Protein AF-A0A1D7W9D7-F1 (afdb_monomer)

pLDDT: mean 89.93, std 9.32, range [58.28, 98.25]

Solvent-accessible surface area (backbone atoms only — not comparable to full-atom values): 7073 Å² total; per-residue (Å²): 85,34,43,33,28,42,28,47,66,55,78,94,36,67,90,38,68,66,18,44,10,42,55,50,49,54,54,50,48,54,52,42,69,76,73,39,48,80,74,49,76,48,83,53,95,58,32,38,38,39,35,31,39,56,91,98,43,61,49,31,44,39,45,70,54,51,49,31,69,43,42,36,56,52,48,62,77,41,24,79,82,72,69,59,87,48,75,88,79,34,55,47,80,35,65,67,58,91,89,50,60,93,94,61,83,84,88,77,80,90,68,79,48,86,86,40,51,46,69,68,63

Foldseek 3Di:
DEQEFQAAPDPVGCPPQQRVSVVVLVVVVVVCVVPWAWDDWDDDPFWIWTWTDDPPDIYIYIYGYHHLLCQVVSCVVCCVVVVPDDPQPPYDYDGHDPVDDPPDDDDDRPDDCNPRSNVVD

Mean predicted aligned error: 4.4 Å

Radius of gyration: 14.04 Å; Cα contacts (8 Å, |Δi|>4): 194; chains: 1; bounding box: 33×29×35 Å

Secondary structure (DSSP, 8-state):
-EEEE----SGGGTTSGGGHHHHHHHHHHHHHHHHSEEEEEEE-SSEEEEEEEETTEEEEEEEE-S-GGGHHHHHHHHHHHHT---HHHHEEEE---TTSPTT-----SS---TT-HHHH-

Structure (mmCIF, N/CA/C/O backbone):
data_AF-A0A1D7W9D7-F1
#
_entry.id   AF-A0A1D7W9D7-F1
#
loop_
_atom_site.group_PDB
_atom_site.id
_atom_site.type_symbol
_atom_site.label_atom_id
_atom_site.label_alt_id
_atom_site.label_comp_id
_atom_site.label_asym_id
_atom_site.label_entity_id
_atom_site.label_seq_id
_atom_site.pdbx_PDB_ins_code
_atom_site.Cartn_x
_atom_site.Cartn_y
_atom_site.Cartn_z
_atom_site.occupancy
_atom_site.B_iso_or_equiv
_atom_site.auth_seq_id
_atom_site.auth_comp_id
_atom_site.auth_asym_id
_atom_site.auth_atom_id
_atom_site.pdbx_PDB_model_num
ATOM 1 N N . MET A 1 1 ? -6.035 -6.237 8.550 1.00 90.12 1 MET A N 1
ATOM 2 C CA . MET A 1 1 ? -5.460 -6.394 7.203 1.00 90.12 1 MET A CA 1
ATOM 3 C C . MET A 1 1 ? -5.008 -5.040 6.676 1.00 90.12 1 MET A C 1
ATOM 5 O O . MET A 1 1 ? -5.785 -4.089 6.719 1.00 90.12 1 MET A O 1
ATOM 9 N N . PHE A 1 2 ? -3.766 -4.966 6.215 1.00 95.94 2 PHE A N 1
ATOM 10 C CA . PHE A 1 2 ? -3.126 -3.840 5.553 1.00 95.94 2 PHE A CA 1
ATOM 11 C C . PHE A 1 2 ? -3.026 -4.133 4.060 1.00 95.94 2 PHE A C 1
ATOM 13 O O . PHE A 1 2 ? -2.485 -5.157 3.656 1.00 95.94 2 PHE A O 1
ATOM 20 N N . PHE A 1 3 ? -3.531 -3.218 3.247 1.00 96.69 3 PHE A N 1
ATOM 21 C CA . PHE A 1 3 ? -3.384 -3.222 1.801 1.00 96.69 3 PHE A CA 1
ATOM 22 C C . PHE A 1 3 ? -2.174 -2.354 1.466 1.00 96.69 3 PHE A C 1
ATOM 24 O O . PHE A 1 3 ? -2.176 -1.161 1.775 1.00 96.69 3 PHE A O 1
ATOM 31 N N . ILE A 1 4 ? -1.142 -2.955 0.873 1.00 95.31 4 ILE A N 1
ATOM 32 C CA . ILE A 1 4 ? 0.135 -2.296 0.580 1.00 95.31 4 ILE A CA 1
ATOM 33 C C . ILE A 1 4 ? 0.400 -2.373 -0.919 1.00 95.31 4 ILE A C 1
ATOM 35 O O . ILE A 1 4 ? 0.426 -3.455 -1.493 1.00 95.31 4 ILE A O 1
ATOM 39 N N . GLY A 1 5 ? 0.622 -1.226 -1.551 1.00 91.69 5 GLY A N 1
ATOM 40 C CA . GLY A 1 5 ? 0.970 -1.120 -2.962 1.00 91.69 5 GLY A CA 1
ATOM 41 C C . GLY A 1 5 ? 2.469 -0.919 -3.108 1.00 91.69 5 GLY A C 1
ATOM 42 O O . GLY A 1 5 ? 2.997 0.089 -2.634 1.00 91.69 5 GLY A O 1
ATOM 43 N N . LEU A 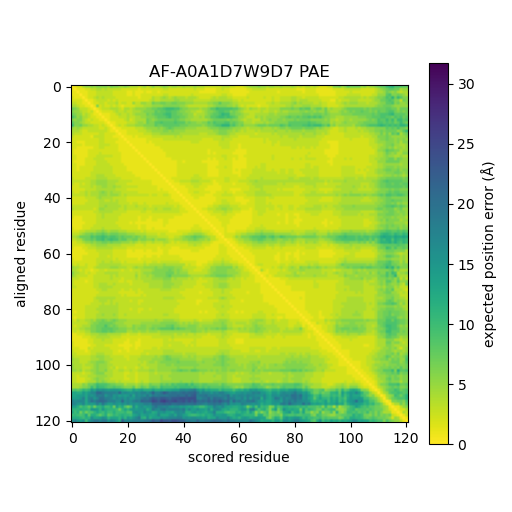1 6 ? 3.158 -1.853 -3.761 1.00 90.62 6 LEU A N 1
ATOM 44 C CA . LEU A 1 6 ? 4.570 -1.678 -4.089 1.00 90.62 6 LEU A CA 1
ATOM 45 C C . LEU A 1 6 ? 4.702 -0.618 -5.191 1.00 90.62 6 LEU A C 1
ATOM 47 O O . LEU A 1 6 ? 3.929 -0.613 -6.150 1.00 90.62 6 LEU A O 1
ATOM 51 N N . CYS A 1 7 ? 5.624 0.328 -5.005 1.00 89.94 7 CYS A N 1
ATOM 52 C CA . CYS A 1 7 ? 5.837 1.435 -5.934 1.00 89.94 7 CYS A CA 1
ATOM 53 C C . CYS A 1 7 ? 7.170 2.153 -5.687 1.00 89.94 7 CYS A C 1
ATOM 55 O O . CYS A 1 7 ? 7.832 1.950 -4.668 1.00 89.94 7 CYS A O 1
ATOM 57 N N . ASN A 1 8 ? 7.529 3.031 -6.623 1.00 91.38 8 ASN A N 1
ATOM 58 C CA . ASN A 1 8 ? 8.496 4.106 -6.429 1.00 91.38 8 ASN A CA 1
ATOM 59 C C . ASN A 1 8 ? 7.758 5.451 -6.339 1.00 91.38 8 ASN A C 1
ATOM 61 O O . ASN A 1 8 ? 6.908 5.747 -7.179 1.00 91.38 8 ASN A O 1
ATOM 65 N N . ASN A 1 9 ? 8.092 6.297 -5.363 1.00 86.31 9 ASN A N 1
ATOM 66 C CA . ASN A 1 9 ? 7.331 7.532 -5.114 1.00 86.31 9 ASN A CA 1
ATOM 67 C C . ASN A 1 9 ? 7.672 8.712 -6.033 1.00 86.31 9 ASN A C 1
ATOM 69 O O . ASN A 1 9 ? 6.924 9.688 -6.040 1.00 86.31 9 ASN A O 1
ATOM 73 N N . GLU A 1 10 ? 8.781 8.670 -6.772 1.00 85.50 10 GLU A N 1
ATOM 74 C CA . GLU A 1 10 ? 9.149 9.782 -7.653 1.00 85.50 10 GLU A CA 1
ATOM 75 C C . GLU A 1 10 ? 8.144 9.949 -8.800 1.00 85.50 10 GLU A C 1
ATOM 77 O O . GLU A 1 10 ? 7.760 8.973 -9.443 1.00 85.50 10 GLU A O 1
ATOM 82 N N . ALA A 1 11 ? 7.815 11.202 -9.130 1.00 85.12 11 ALA A N 1
ATOM 83 C CA . ALA A 1 11 ? 6.837 11.544 -10.169 1.00 85.12 11 ALA A CA 1
ATOM 84 C C . ALA A 1 11 ? 7.140 10.907 -11.539 1.00 85.12 11 ALA A C 1
ATOM 86 O O . ALA A 1 11 ? 6.231 10.569 -12.293 1.00 85.12 11 ALA A O 1
ATOM 87 N N . LYS A 1 12 ? 8.423 10.673 -11.853 1.00 86.69 12 LYS A N 1
ATOM 88 C CA . LYS A 1 12 ? 8.843 10.015 -13.102 1.00 86.69 12 LYS A CA 1
ATOM 89 C C . LYS A 1 12 ? 8.338 8.570 -13.239 1.00 86.69 12 LYS A C 1
ATOM 91 O O . LYS A 1 12 ? 8.374 8.029 -14.339 1.00 86.69 12 LYS A O 1
ATOM 96 N N . TYR A 1 13 ? 7.873 7.953 -12.150 1.00 84.94 13 TYR A N 1
ATOM 97 C CA . TYR A 1 13 ? 7.381 6.575 -12.129 1.00 84.94 13 TYR A CA 1
ATOM 98 C C . TYR A 1 13 ? 5.856 6.448 -12.036 1.00 84.94 13 TYR A C 1
ATOM 100 O O . TYR A 1 13 ? 5.355 5.327 -12.118 1.00 84.94 13 TYR A O 1
ATOM 108 N N . ASP A 1 14 ? 5.106 7.547 -11.890 1.00 84.88 14 ASP A N 1
ATOM 109 C CA . ASP A 1 14 ? 3.672 7.501 -11.557 1.00 84.88 14 ASP A CA 1
ATOM 110 C C . ASP A 1 14 ? 2.819 6.695 -12.548 1.00 84.88 14 ASP A C 1
ATOM 112 O O . ASP A 1 14 ? 1.881 6.030 -12.123 1.00 84.88 14 ASP A O 1
ATOM 116 N N . ASN A 1 15 ? 3.186 6.668 -13.831 1.00 85.44 15 ASN A N 1
ATOM 117 C CA . ASN A 1 15 ? 2.453 5.945 -14.879 1.00 85.44 15 ASN A CA 1
ATOM 118 C C . ASN A 1 15 ? 3.236 4.747 -15.438 1.00 85.44 15 ASN A C 1
ATOM 120 O O . ASN A 1 15 ? 3.132 4.420 -16.620 1.00 85.44 15 ASN A O 1
ATOM 124 N N . THR A 1 16 ? 4.059 4.110 -14.604 1.00 89.81 16 THR A N 1
ATOM 125 C CA . THR A 1 16 ? 4.812 2.906 -14.985 1.00 89.81 16 THR A CA 1
ATOM 126 C C . THR A 1 16 ? 4.135 1.635 -14.464 1.00 89.81 16 THR A C 1
ATOM 128 O O . THR A 1 16 ? 3.501 1.684 -13.407 1.00 89.81 16 THR A O 1
ATOM 131 N N . PRO A 1 17 ? 4.293 0.478 -15.142 1.00 87.00 17 PRO A N 1
ATOM 132 C CA . PRO A 1 17 ? 3.753 -0.797 -14.662 1.00 87.00 17 PRO A CA 1
ATOM 133 C C . PRO A 1 17 ? 4.169 -1.125 -13.220 1.00 87.00 17 PRO A C 1
ATOM 135 O O . PRO A 1 17 ? 3.332 -1.546 -12.428 1.00 87.00 17 PRO A O 1
ATOM 138 N N . HIS A 1 18 ? 5.411 -0.804 -12.839 1.00 88.19 18 HIS A 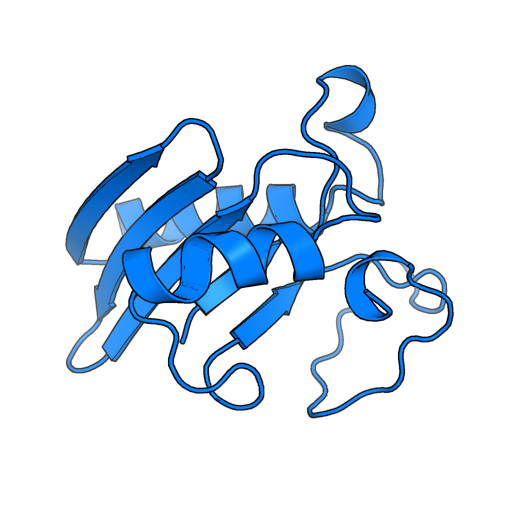N 1
ATOM 139 C CA . HIS A 1 18 ? 5.935 -0.992 -11.478 1.00 88.19 18 HIS A CA 1
ATOM 140 C C . HIS A 1 18 ? 5.221 -0.190 -10.382 1.00 88.19 18 HIS A C 1
ATOM 142 O O . HIS A 1 18 ? 5.428 -0.442 -9.197 1.00 88.19 18 HIS A O 1
ATOM 148 N N . ASN A 1 19 ? 4.384 0.780 -10.749 1.00 92.50 19 ASN A N 1
ATOM 149 C CA . ASN A 1 19 ? 3.591 1.565 -9.810 1.00 92.50 19 ASN A CA 1
ATOM 150 C C . ASN A 1 19 ? 2.114 1.141 -9.771 1.00 92.50 19 ASN A C 1
ATOM 152 O O . ASN A 1 19 ? 1.319 1.792 -9.087 1.00 92.50 19 ASN A O 1
ATOM 156 N N . ILE A 1 20 ? 1.730 0.039 -10.432 1.00 92.69 20 ILE A N 1
ATOM 157 C CA . ILE A 1 20 ? 0.335 -0.425 -10.458 1.00 92.69 20 ILE A CA 1
ATOM 158 C C . ILE A 1 20 ? -0.223 -0.687 -9.054 1.00 92.69 20 ILE A C 1
ATOM 160 O O . ILE A 1 20 ? -1.398 -0.424 -8.807 1.00 92.69 20 ILE A O 1
ATOM 164 N N . GLY A 1 21 ? 0.621 -1.112 -8.105 1.00 93.38 21 GLY A N 1
ATOM 165 C CA . GLY A 1 21 ? 0.239 -1.276 -6.702 1.00 93.38 21 GLY A CA 1
ATOM 166 C C . GLY A 1 21 ? -0.245 0.028 -6.068 1.00 93.38 21 GLY A C 1
ATOM 167 O O . GLY A 1 21 ? -1.311 0.061 -5.454 1.00 93.38 21 GLY A O 1
ATOM 168 N N . LYS A 1 22 ? 0.492 1.129 -6.265 1.00 93.56 22 LYS A N 1
ATOM 169 C CA . LYS A 1 22 ? 0.092 2.473 -5.806 1.00 93.56 22 LYS A CA 1
ATOM 170 C C . LYS A 1 22 ? -1.183 2.943 -6.500 1.00 93.56 22 LYS A C 1
ATOM 172 O O . LYS A 1 22 ? -2.078 3.446 -5.828 1.00 93.56 22 LYS A O 1
ATOM 177 N N . ILE A 1 23 ? -1.279 2.757 -7.816 1.00 93.88 23 ILE A N 1
ATOM 178 C CA . ILE A 1 23 ? -2.464 3.142 -8.598 1.00 93.88 23 ILE A CA 1
ATOM 179 C C . ILE A 1 23 ? -3.705 2.413 -8.068 1.00 93.88 23 ILE A C 1
ATOM 181 O O . ILE A 1 23 ? -4.722 3.045 -7.789 1.00 93.88 23 ILE A O 1
ATOM 185 N N . PHE A 1 24 ? -3.606 1.100 -7.851 1.00 95.56 24 PHE A N 1
ATOM 186 C CA . PHE A 1 24 ? -4.687 0.304 -7.279 1.00 95.56 24 PHE A CA 1
ATOM 187 C C . PHE A 1 24 ? -5.105 0.819 -5.898 1.00 95.56 24 PHE A C 1
ATOM 189 O O . PHE A 1 24 ? -6.296 0.979 -5.645 1.00 95.56 24 PHE A O 1
ATOM 196 N N . LEU A 1 25 ? -4.150 1.126 -5.011 1.00 96.12 25 LEU A N 1
ATOM 197 C CA . LEU A 1 25 ? -4.472 1.667 -3.689 1.00 96.12 25 LEU A CA 1
ATOM 198 C C . LEU A 1 25 ? -5.166 3.030 -3.750 1.00 96.12 25 LEU A C 1
ATOM 200 O O . LEU A 1 25 ? -6.037 3.287 -2.925 1.00 96.12 25 LEU A O 1
ATOM 204 N N . ILE A 1 26 ? -4.820 3.889 -4.714 1.00 95.06 26 ILE A N 1
ATOM 205 C CA . ILE A 1 26 ? -5.509 5.171 -4.919 1.00 95.06 26 ILE A CA 1
ATOM 206 C C . ILE A 1 26 ? -6.976 4.931 -5.296 1.00 95.06 26 ILE A C 1
ATOM 208 O O . ILE A 1 26 ? -7.861 5.547 -4.703 1.00 95.06 26 ILE A O 1
ATOM 212 N N . TYR A 1 27 ? -7.249 4.003 -6.217 1.00 96.50 27 TYR A N 1
ATOM 213 C CA . TYR A 1 27 ? -8.624 3.637 -6.573 1.00 96.50 27 TYR A CA 1
ATOM 214 C C . TYR A 1 27 ? -9.375 2.972 -5.417 1.00 96.50 27 TYR A C 1
ATOM 216 O O . TYR A 1 27 ? -10.536 3.295 -5.174 1.00 96.50 27 TYR A O 1
ATOM 224 N N . LEU A 1 28 ? -8.719 2.085 -4.663 1.00 96.44 28 LEU A N 1
ATOM 225 C CA . LEU A 1 28 ? -9.309 1.474 -3.473 1.00 96.44 28 LEU A CA 1
ATOM 226 C C . LEU A 1 28 ? -9.669 2.542 -2.435 1.00 96.44 28 LEU A C 1
ATOM 228 O O . LEU A 1 28 ? -10.754 2.503 -1.871 1.00 96.44 28 LEU A O 1
ATOM 232 N N . LYS A 1 29 ? -8.790 3.524 -2.225 1.00 97.25 29 LYS A N 1
ATOM 233 C CA . LYS A 1 29 ? -9.016 4.658 -1.324 1.00 97.25 29 LYS A CA 1
ATOM 234 C C . LYS A 1 29 ? -10.232 5.475 -1.756 1.00 97.25 29 LYS A C 1
ATOM 236 O O . LYS A 1 29 ? -11.089 5.740 -0.923 1.00 97.25 29 LYS A O 1
ATOM 241 N N . GLN A 1 30 ? -10.340 5.814 -3.043 1.00 97.69 30 GLN A N 1
ATOM 242 C CA . GLN A 1 30 ? -11.509 6.515 -3.595 1.00 97.69 30 GLN A CA 1
ATOM 243 C C . GLN A 1 30 ? -12.801 5.720 -3.378 1.00 97.69 30 GLN A C 1
ATOM 245 O O . GLN A 1 30 ? -13.785 6.260 -2.884 1.00 97.69 30 GLN A O 1
ATOM 250 N N . PHE A 1 31 ? -12.780 4.418 -3.668 1.00 97.06 31 PHE A N 1
ATOM 251 C CA . PHE A 1 31 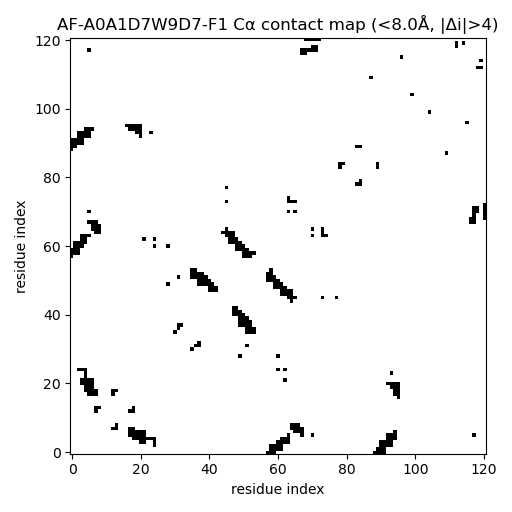? -13.916 3.541 -3.397 1.00 97.06 31 PHE A CA 1
ATOM 252 C C . PHE A 1 31 ? -14.280 3.524 -1.904 1.00 97.06 31 PHE A C 1
ATOM 254 O O . PHE A 1 31 ? -15.455 3.607 -1.548 1.00 97.06 31 PHE A O 1
ATOM 261 N N . CYS A 1 32 ? -13.286 3.436 -1.018 1.00 96.69 32 CYS A N 1
ATOM 262 C CA . CYS A 1 32 ? -13.504 3.449 0.423 1.00 96.69 32 CYS A CA 1
ATOM 263 C C . CYS A 1 32 ? -14.083 4.782 0.912 1.00 96.69 32 CYS A C 1
ATOM 265 O O . CYS A 1 32 ? -15.000 4.754 1.726 1.00 96.69 32 CYS A O 1
ATOM 267 N N . ASP A 1 33 ? -13.619 5.921 0.394 1.00 97.25 33 ASP A N 1
ATOM 268 C CA . ASP A 1 33 ? -14.184 7.237 0.725 1.00 97.25 33 ASP A CA 1
ATOM 269 C C . ASP A 1 33 ? -15.670 7.340 0.366 1.00 97.25 33 ASP A C 1
ATOM 271 O O . ASP A 1 33 ? -16.441 7.973 1.081 1.00 97.25 33 ASP A O 1
ATOM 275 N N . GLU A 1 34 ? -16.078 6.730 -0.749 1.00 97.00 34 GLU A N 1
ATOM 276 C CA . GLU A 1 34 ? -17.463 6.779 -1.217 1.00 97.00 34 GLU A CA 1
ATOM 277 C C . GLU A 1 34 ? -18.390 5.803 -0.486 1.00 97.00 34 GLU A C 1
ATOM 279 O O . GLU A 1 34 ? -19.602 6.028 -0.431 1.00 97.00 34 GLU A O 1
ATOM 284 N N . LYS A 1 35 ? -17.859 4.669 -0.014 1.00 96.62 35 LYS A N 1
ATOM 285 C CA . LYS A 1 35 ? -18.677 3.525 0.425 1.00 96.62 35 LYS A CA 1
ATOM 286 C C . LYS A 1 35 ? -18.557 3.194 1.904 1.00 96.62 35 LYS A C 1
ATOM 288 O O . LYS A 1 35 ? -19.438 2.507 2.420 1.00 96.62 35 LYS A O 1
ATOM 293 N N . LEU A 1 36 ? -17.478 3.602 2.564 1.00 96.62 36 LEU A N 1
ATOM 294 C CA . LEU A 1 36 ? -17.119 3.137 3.901 1.00 96.62 36 LEU A CA 1
ATOM 295 C C . LEU A 1 36 ? -17.019 4.291 4.897 1.00 96.62 36 LEU A C 1
ATOM 297 O O . LEU A 1 36 ? -16.992 5.464 4.535 1.00 96.62 36 LEU A O 1
ATOM 301 N N . ILE A 1 37 ? -16.946 3.939 6.180 1.00 97.25 37 ILE A N 1
ATOM 302 C CA . ILE A 1 37 ? -16.746 4.912 7.250 1.00 97.25 37 ILE A CA 1
ATOM 303 C C . ILE A 1 37 ? -15.248 5.194 7.343 1.00 97.25 37 ILE A C 1
ATOM 305 O O . ILE A 1 37 ? -14.465 4.290 7.624 1.00 97.25 37 ILE A O 1
ATOM 309 N N . HIS A 1 38 ? -14.841 6.437 7.098 1.00 97.69 38 HIS A N 1
ATOM 310 C CA . HIS A 1 38 ? -13.468 6.881 7.340 1.00 97.69 38 HIS A CA 1
ATOM 311 C C . HIS A 1 38 ? -13.242 7.069 8.845 1.00 97.69 38 HIS A C 1
ATOM 313 O O . HIS A 1 38 ? -14.006 7.776 9.501 1.00 97.69 38 HIS A O 1
ATOM 319 N N . GLU A 1 39 ? -12.223 6.410 9.399 1.00 97.06 39 GLU A N 1
ATOM 320 C CA . GLU A 1 39 ? -11.892 6.502 10.827 1.00 97.06 39 GLU A CA 1
ATOM 321 C C . GLU A 1 39 ? -10.702 7.424 11.079 1.00 97.06 39 GLU A C 1
ATOM 323 O O . GLU A 1 39 ? -10.735 8.258 11.981 1.00 97.06 39 GLU A O 1
ATOM 328 N N . GLU A 1 40 ? -9.624 7.242 10.314 1.00 96.88 40 GLU 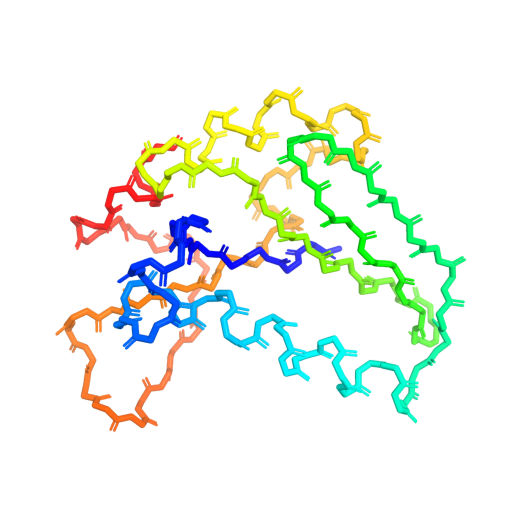A N 1
ATOM 329 C CA . GLU A 1 40 ? -8.347 7.893 10.589 1.00 96.88 40 GLU A CA 1
ATOM 330 C C . GLU A 1 40 ? -7.515 8.063 9.315 1.00 96.88 40 GLU A C 1
ATOM 332 O O . GLU A 1 40 ? -7.514 7.213 8.418 1.00 96.88 40 GLU A O 1
ATOM 337 N N . THR A 1 41 ? -6.760 9.160 9.269 1.00 97.94 41 THR A N 1
ATOM 338 C CA . THR A 1 41 ? -5.650 9.348 8.333 1.00 97.94 41 THR A CA 1
ATOM 339 C C . THR A 1 41 ? -4.396 9.714 9.115 1.00 97.94 41 THR A C 1
ATOM 341 O O . THR A 1 41 ? -4.385 10.709 9.839 1.00 97.94 41 THR A O 1
ATOM 344 N N . THR A 1 42 ? -3.317 8.966 8.907 1.00 97.94 42 THR A N 1
ATOM 345 C CA . THR A 1 42 ? -1.984 9.283 9.426 1.00 97.94 42 THR A CA 1
ATOM 346 C C . THR A 1 42 ? -1.069 9.649 8.262 1.00 97.94 42 THR A C 1
ATOM 348 O O . THR A 1 42 ? -0.928 8.877 7.312 1.00 97.94 42 THR A O 1
ATOM 351 N N . ILE A 1 43 ? -0.421 10.812 8.341 1.00 96.75 43 ILE A N 1
ATOM 352 C CA . ILE A 1 43 ? 0.564 11.270 7.355 1.00 96.75 43 ILE A CA 1
ATOM 353 C C . ILE A 1 43 ? 1.907 11.419 8.073 1.00 96.75 43 ILE A C 1
ATOM 355 O O . ILE A 1 43 ? 2.049 12.243 8.973 1.00 96.75 43 ILE A O 1
ATOM 359 N N . ASP A 1 44 ? 2.886 10.613 7.677 1.00 95.06 44 ASP A N 1
ATOM 360 C CA . ASP A 1 44 ? 4.269 10.641 8.156 1.00 95.06 44 ASP A CA 1
ATOM 361 C C . ASP A 1 44 ? 5.196 10.835 6.944 1.00 95.06 44 ASP A C 1
ATOM 363 O O . ASP A 1 44 ? 4.835 10.575 5.795 1.00 95.06 44 ASP A O 1
ATOM 367 N N . GLN A 1 45 ? 6.427 11.280 7.180 1.00 93.44 45 GLN A N 1
ATOM 368 C CA . GLN A 1 45 ? 7.420 11.416 6.112 1.00 93.44 45 GLN A CA 1
ATOM 36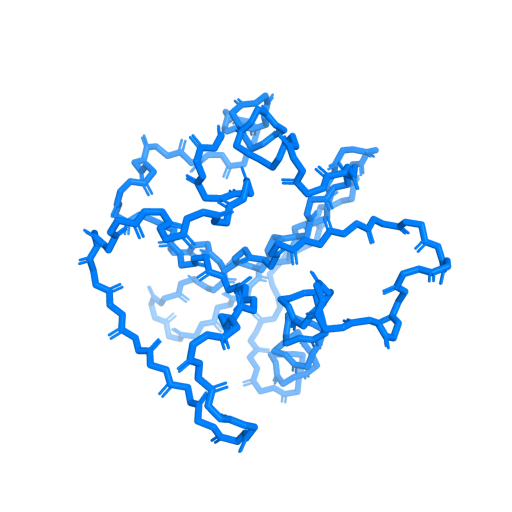9 C C . GLN A 1 45 ? 7.700 10.081 5.401 1.00 93.44 45 GLN A C 1
ATOM 371 O O . GLN A 1 45 ? 8.049 10.073 4.221 1.00 93.44 45 GLN A O 1
ATOM 376 N N . LYS A 1 46 ? 7.542 8.950 6.097 1.00 93.75 46 LYS A N 1
ATOM 377 C CA . LYS A 1 46 ? 7.820 7.606 5.575 1.00 93.75 46 LYS A CA 1
ATOM 378 C C . LYS A 1 46 ? 6.606 6.895 4.983 1.00 93.75 46 LYS A C 1
ATOM 380 O O . LYS A 1 46 ? 6.797 5.934 4.243 1.00 93.75 46 LYS A O 1
ATOM 385 N N . TYR A 1 47 ? 5.386 7.295 5.331 1.00 95.38 47 TYR A N 1
ATOM 386 C CA . TYR A 1 47 ? 4.181 6.596 4.890 1.00 95.38 47 TYR A CA 1
ATOM 387 C C . TYR A 1 47 ? 2.923 7.452 5.020 1.00 95.38 47 TYR A C 1
ATOM 389 O O . TYR A 1 47 ? 2.870 8.421 5.771 1.00 95.38 47 TYR A O 1
ATOM 397 N N . THR A 1 48 ? 1.876 7.044 4.317 1.00 96.50 48 THR A N 1
ATOM 398 C CA . THR A 1 48 ? 0.507 7.509 4.540 1.00 96.50 48 THR A CA 1
ATOM 399 C C . THR A 1 48 ? -0.384 6.306 4.815 1.00 96.50 48 THR A C 1
ATOM 401 O O . THR A 1 48 ? -0.343 5.323 4.075 1.00 96.50 48 THR A O 1
ATOM 404 N N . LEU A 1 49 ? -1.169 6.374 5.888 1.00 97.75 49 LEU A N 1
ATOM 405 C CA . LEU A 1 49 ? -2.094 5.328 6.308 1.00 97.75 49 LEU A CA 1
ATOM 406 C C . LEU A 1 49 ? -3.513 5.890 6.347 1.00 97.75 49 LEU A C 1
ATOM 408 O O . LEU A 1 49 ? -3.766 6.882 7.025 1.00 97.75 49 LEU A O 1
ATOM 412 N N . TYR A 1 50 ? -4.432 5.222 5.660 1.00 98.25 50 TYR A N 1
ATOM 413 C CA . TYR A 1 50 ? -5.866 5.474 5.761 1.00 98.25 50 TYR A CA 1
ATOM 414 C C . TYR A 1 50 ? -6.544 4.280 6.421 1.00 98.25 50 TYR A C 1
ATOM 416 O O . TYR A 1 50 ? -6.265 3.133 6.060 1.00 98.25 50 TYR A O 1
ATOM 424 N N . ILE A 1 51 ? -7.440 4.538 7.368 1.00 98.00 51 ILE A N 1
ATOM 425 C CA . ILE A 1 51 ? -8.210 3.505 8.057 1.00 98.00 51 ILE A CA 1
ATOM 426 C C . ILE A 1 51 ? -9.690 3.747 7.805 1.00 98.00 51 ILE A C 1
ATOM 428 O O . ILE A 1 51 ? -10.215 4.823 8.089 1.00 98.00 51 ILE A O 1
ATOM 432 N N . TYR A 1 52 ? -10.351 2.711 7.300 1.00 98.00 52 TYR A N 1
ATOM 433 C CA . TYR A 1 52 ? -11.790 2.673 7.092 1.00 98.00 52 TYR A CA 1
ATOM 434 C C . TYR A 1 52 ? -12.394 1.501 7.855 1.00 98.00 52 TYR A C 1
ATOM 436 O O . TYR A 1 52 ? -11.760 0.447 7.988 1.00 98.00 52 TYR A O 1
ATOM 444 N N . SER A 1 53 ? -13.638 1.651 8.295 1.00 96.44 53 SER A N 1
ATOM 445 C CA . SER A 1 53 ? -14.437 0.557 8.835 1.00 96.44 53 SER A CA 1
ATOM 446 C C . SER A 1 53 ? -15.553 0.127 7.895 1.00 96.44 53 SER A C 1
ATOM 448 O O . SER A 1 53 ? -16.219 0.923 7.229 1.00 96.44 53 SER A O 1
ATOM 450 N N . TYR A 1 54 ? -15.754 -1.188 7.872 1.00 92.50 54 TYR A N 1
ATOM 451 C CA . TYR A 1 54 ? -16.871 -1.853 7.226 1.00 92.50 54 TYR A CA 1
ATOM 452 C C . TYR A 1 54 ? -17.372 -2.963 8.150 1.00 92.50 54 TYR A C 1
ATOM 454 O O . TYR A 1 54 ? -16.692 -3.972 8.355 1.00 92.50 54 TYR A O 1
ATOM 462 N N . SER A 1 55 ? -18.547 -2.763 8.750 1.00 91.44 55 SER A N 1
ATOM 463 C CA . SER A 1 55 ? -19.066 -3.636 9.811 1.00 91.44 55 SER A CA 1
ATOM 464 C C . SER A 1 55 ? -18.033 -3.807 10.943 1.00 91.44 55 SER A C 1
ATOM 466 O O . SER A 1 55 ? -17.579 -2.815 11.501 1.00 91.44 55 SER A O 1
ATOM 468 N N . ASN A 1 56 ? -17.628 -5.040 11.264 1.00 89.19 56 ASN A N 1
ATOM 469 C CA . ASN A 1 56 ? -16.630 -5.331 12.301 1.00 89.19 56 ASN A CA 1
ATOM 470 C C . ASN A 1 56 ? -15.198 -5.446 11.742 1.00 89.19 56 ASN A C 1
ATOM 472 O O . ASN A 1 56 ? -14.308 -5.956 12.422 1.00 89.19 56 ASN A O 1
ATOM 476 N N . LEU A 1 57 ? -14.969 -5.025 10.494 1.00 91.31 57 LEU A N 1
ATOM 477 C CA . LEU A 1 57 ? -13.678 -5.117 9.818 1.00 91.31 57 LEU A CA 1
ATOM 478 C C . LEU A 1 57 ? -13.046 -3.737 9.651 1.00 91.31 57 LEU A C 1
ATOM 480 O O . LEU A 1 57 ? -13.724 -2.757 9.344 1.00 91.31 57 LEU A O 1
ATOM 484 N N . LYS A 1 58 ? -11.716 -3.693 9.786 1.00 93.88 58 LYS A N 1
ATOM 485 C CA . LYS A 1 58 ? -10.901 -2.524 9.444 1.00 93.88 58 LYS A CA 1
ATOM 486 C C . LYS A 1 58 ? -10.127 -2.766 8.158 1.00 93.88 58 LYS A C 1
ATOM 488 O O . LYS A 1 58 ? -9.363 -3.731 8.060 1.00 93.88 58 LYS A O 1
ATOM 493 N N . ILE A 1 59 ? -10.283 -1.847 7.216 1.00 95.25 59 ILE A N 1
ATOM 494 C CA . ILE A 1 59 ? -9.503 -1.765 5.985 1.00 95.25 59 ILE A CA 1
ATOM 495 C C . ILE A 1 59 ? -8.439 -0.695 6.199 1.00 95.25 59 ILE A C 1
ATOM 497 O O . ILE A 1 59 ? -8.757 0.471 6.418 1.00 95.25 59 ILE A O 1
ATOM 501 N N . LYS A 1 60 ? -7.169 -1.103 6.169 1.00 97.56 60 LYS A N 1
ATOM 502 C CA . LYS A 1 60 ? -6.022 -0.213 6.359 1.00 97.56 60 LYS A CA 1
ATOM 503 C C . LYS A 1 60 ? -5.275 -0.092 5.035 1.00 97.56 60 LYS A C 1
ATOM 505 O O . LYS A 1 60 ? -4.681 -1.069 4.593 1.00 97.56 60 LYS A O 1
ATOM 510 N N . ILE A 1 61 ? -5.324 1.064 4.388 1.00 97.94 61 ILE A N 1
ATOM 511 C CA . ILE A 1 61 ? -4.618 1.326 3.127 1.00 97.94 61 ILE A CA 1
ATOM 512 C C . ILE A 1 61 ? -3.301 2.018 3.458 1.00 97.94 61 ILE A C 1
ATOM 514 O O . ILE A 1 61 ? -3.311 3.121 4.002 1.00 97.94 61 ILE A O 1
ATOM 518 N N . LEU A 1 62 ? -2.179 1.377 3.135 1.00 97.25 62 LEU A N 1
ATOM 519 C CA . LEU A 1 62 ? -0.842 1.853 3.470 1.00 97.25 62 LEU A CA 1
ATOM 520 C C . LEU A 1 62 ? -0.034 2.150 2.204 1.00 97.25 62 LEU A C 1
ATOM 522 O O . LEU A 1 62 ? 0.314 1.254 1.434 1.00 97.25 62 LEU A O 1
ATOM 526 N N . LEU A 1 63 ? 0.315 3.421 2.035 1.00 94.75 63 LEU A N 1
ATOM 527 C CA . LEU A 1 63 ? 1.240 3.904 1.017 1.00 94.75 63 LEU A CA 1
ATOM 528 C C . LEU A 1 63 ? 2.599 4.143 1.673 1.00 94.75 63 LEU A C 1
ATOM 530 O O . LEU A 1 63 ? 2.729 5.008 2.537 1.00 94.75 63 LEU A O 1
ATOM 534 N N . LEU A 1 64 ? 3.609 3.373 1.278 1.00 93.56 64 LEU A N 1
ATOM 535 C CA . LEU A 1 64 ? 4.986 3.581 1.727 1.00 93.56 64 LEU A CA 1
ATOM 536 C C . L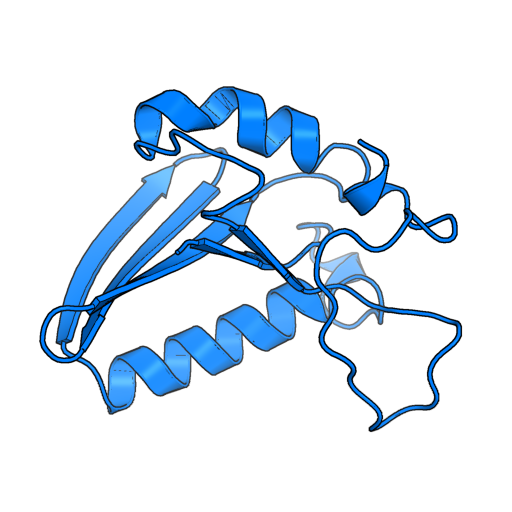EU A 1 64 ? 5.664 4.642 0.856 1.00 93.56 64 LEU A C 1
ATOM 538 O O . LEU A 1 64 ? 5.422 4.709 -0.348 1.00 93.56 64 LEU A O 1
ATOM 542 N N .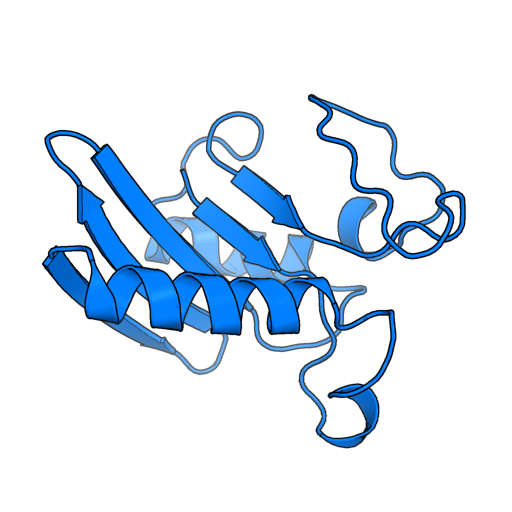 ASN A 1 65 ? 6.535 5.447 1.460 1.00 90.31 65 ASN A N 1
ATOM 543 C CA . ASN A 1 65 ? 7.410 6.353 0.732 1.00 90.31 65 ASN A CA 1
ATOM 544 C C . ASN A 1 65 ? 8.778 5.707 0.512 1.00 90.31 65 ASN A C 1
ATOM 546 O O . ASN A 1 65 ? 9.365 5.152 1.440 1.00 90.31 65 ASN A O 1
ATOM 550 N N . GLY A 1 66 ? 9.306 5.806 -0.705 1.00 88.81 66 GLY A N 1
ATOM 551 C CA . GLY A 1 66 ? 10.671 5.417 -1.037 1.00 88.81 66 GLY A CA 1
ATOM 552 C C . GLY A 1 66 ? 10.775 4.714 -2.384 1.00 88.81 66 GLY A C 1
ATOM 553 O O . GLY A 1 66 ? 10.007 4.979 -3.310 1.00 88.81 66 GLY A O 1
ATOM 554 N N . TYR A 1 67 ? 11.767 3.835 -2.478 1.00 88.00 67 TYR A N 1
ATOM 555 C CA . TYR A 1 67 ? 11.991 2.989 -3.640 1.00 88.00 67 TYR A CA 1
ATOM 556 C C . TYR A 1 67 ? 11.462 1.579 -3.391 1.00 88.00 67 TYR A C 1
ATOM 558 O O . TYR A 1 67 ? 11.554 1.054 -2.278 1.00 88.00 67 TYR A O 1
ATOM 566 N N . ILE A 1 68 ? 10.975 0.941 -4.453 1.00 86.75 68 ILE A N 1
ATOM 567 C CA . ILE A 1 68 ? 10.357 -0.389 -4.412 1.00 86.75 68 ILE A CA 1
ATOM 568 C C . ILE A 1 68 ? 11.313 -1.476 -3.897 1.00 86.75 68 ILE A C 1
ATOM 570 O O . ILE A 1 68 ? 10.898 -2.440 -3.264 1.00 86.75 68 ILE A O 1
ATOM 574 N N . ASN A 1 69 ? 12.621 -1.317 -4.110 1.00 88.12 69 ASN A N 1
ATOM 575 C CA . ASN A 1 69 ? 13.642 -2.235 -3.603 1.00 88.12 69 ASN A CA 1
ATOM 576 C C . ASN A 1 69 ? 13.843 -2.134 -2.078 1.00 88.12 69 ASN A C 1
ATOM 578 O O . ASN A 1 69 ? 14.522 -2.983 -1.513 1.00 88.12 69 ASN A O 1
ATOM 582 N N . HIS A 1 70 ? 13.275 -1.130 -1.411 1.00 89.62 70 HIS A N 1
ATOM 583 C CA . HIS A 1 70 ? 13.346 -0.953 0.040 1.00 89.62 70 HIS A CA 1
ATOM 584 C C . HIS A 1 70 ? 11.981 -1.121 0.720 1.00 89.62 70 HIS A C 1
ATOM 586 O O . HIS A 1 70 ? 11.842 -0.762 1.886 1.00 89.62 70 HIS A O 1
ATOM 592 N N . SER A 1 71 ? 10.972 -1.670 0.032 1.00 90.00 71 SER A N 1
ATOM 593 C CA . SER A 1 71 ? 9.609 -1.775 0.565 1.00 90.00 71 SER A CA 1
ATOM 594 C C . SER A 1 71 ? 9.522 -2.547 1.887 1.00 90.00 71 SER A C 1
ATOM 596 O O . SER A 1 71 ? 8.967 -1.998 2.840 1.00 90.00 71 SER A O 1
ATOM 598 N N . GLY A 1 72 ? 10.105 -3.748 2.003 1.00 90.31 72 GLY A N 1
ATOM 599 C CA . GLY A 1 72 ? 10.085 -4.499 3.264 1.00 90.31 72 GLY A CA 1
ATOM 600 C C . GLY A 1 72 ? 10.868 -3.823 4.388 1.00 90.31 72 GLY A C 1
ATOM 601 O O . GLY A 1 72 ? 10.367 -3.725 5.507 1.00 90.31 72 GLY A O 1
ATOM 602 N N . VAL A 1 73 ? 12.033 -3.236 4.089 1.00 91.75 73 VAL A N 1
ATOM 603 C CA . VAL A 1 73 ? 12.805 -2.437 5.063 1.00 91.75 73 VAL A CA 1
ATOM 604 C C . VAL A 1 73 ? 11.982 -1.252 5.568 1.00 91.75 73 VAL A C 1
ATOM 606 O O . VAL A 1 73 ? 11.872 -1.043 6.777 1.00 91.75 73 VAL A O 1
ATOM 609 N N . ASN A 1 74 ? 11.364 -0.492 4.662 1.00 92.62 74 ASN A N 1
ATOM 610 C CA . ASN A 1 74 ? 10.547 0.666 5.011 1.00 92.62 74 ASN A CA 1
ATOM 611 C C . ASN A 1 74 ? 9.362 0.254 5.881 1.00 92.62 74 ASN A C 1
ATOM 613 O O . ASN A 1 74 ? 9.136 0.876 6.922 1.00 92.62 74 ASN A O 1
ATOM 617 N N . LEU A 1 75 ? 8.670 -0.826 5.507 1.00 93.69 75 LEU A N 1
ATOM 618 C CA . LEU A 1 75 ? 7.572 -1.385 6.286 1.00 93.69 75 LEU A CA 1
ATOM 619 C C . LEU A 1 75 ? 8.030 -1.825 7.680 1.00 93.69 75 LEU A C 1
ATOM 621 O O . LEU A 1 75 ? 7.405 -1.470 8.679 1.00 93.69 75 LEU A O 1
ATOM 625 N N . TYR A 1 76 ? 9.158 -2.532 7.766 1.00 94.00 76 TYR A N 1
ATOM 626 C CA . TYR A 1 76 ? 9.733 -2.971 9.033 1.00 94.00 76 TYR A CA 1
ATOM 627 C C . TYR A 1 76 ? 10.039 -1.789 9.958 1.00 94.00 76 TYR A C 1
ATOM 629 O O . TYR A 1 76 ? 9.742 -1.848 11.149 1.00 94.00 76 TYR A O 1
ATOM 637 N N . THR A 1 77 ? 10.550 -0.674 9.420 1.00 95.44 77 THR A N 1
ATOM 638 C CA . THR A 1 77 ? 10.867 0.512 10.236 1.00 95.44 77 THR A CA 1
ATOM 639 C C . THR A 1 77 ? 9.649 1.222 10.828 1.00 95.44 77 THR A C 1
ATOM 641 O O . THR A 1 77 ? 9.811 2.026 11.748 1.00 95.44 77 THR A O 1
ATOM 644 N N . ILE A 1 78 ? 8.445 0.974 10.303 1.00 95.56 78 ILE A N 1
ATOM 645 C CA . ILE A 1 78 ? 7.212 1.630 10.757 1.00 95.56 78 ILE A CA 1
ATOM 646 C C . ILE A 1 78 ? 6.234 0.671 11.441 1.00 95.56 78 ILE A C 1
ATOM 648 O O . ILE A 1 78 ? 5.222 1.143 11.955 1.00 95.56 78 ILE A O 1
ATOM 652 N N . LYS A 1 79 ? 6.524 -0.638 11.483 1.00 95.81 79 LYS A N 1
ATOM 653 C CA . LYS A 1 79 ? 5.598 -1.682 11.960 1.00 95.81 79 LYS A CA 1
ATOM 654 C C . LYS A 1 79 ? 4.999 -1.378 13.337 1.00 95.81 79 LYS A C 1
ATOM 656 O O . LYS A 1 79 ? 3.791 -1.491 13.516 1.00 95.81 79 LYS A O 1
ATOM 661 N N . ASP A 1 80 ? 5.820 -0.894 14.271 1.00 96.06 80 ASP A N 1
ATOM 662 C CA . ASP A 1 80 ? 5.386 -0.611 15.644 1.00 96.06 80 ASP A CA 1
ATOM 663 C C . ASP A 1 80 ? 4.501 0.641 15.699 1.00 96.06 80 ASP A C 1
ATOM 665 O O . ASP A 1 80 ? 3.527 0.684 16.448 1.00 96.06 80 ASP A O 1
ATOM 669 N N . LYS A 1 81 ? 4.780 1.640 14.848 1.00 95.81 81 LYS A N 1
ATOM 670 C CA . LYS A 1 81 ? 3.951 2.851 14.734 1.00 95.81 81 LYS A CA 1
ATOM 671 C C . LYS A 1 81 ? 2.556 2.527 14.203 1.00 95.81 81 LYS A C 1
ATOM 673 O O . LYS A 1 81 ? 1.579 3.083 14.691 1.00 95.81 81 LYS A O 1
ATOM 678 N N . ILE A 1 82 ? 2.471 1.636 13.213 1.00 95.06 82 ILE A N 1
ATOM 679 C CA . ILE A 1 82 ? 1.200 1.261 12.575 1.00 95.06 82 ILE A CA 1
ATOM 680 C C . ILE A 1 82 ? 0.498 0.087 13.270 1.00 95.06 82 ILE A C 1
ATOM 682 O O . ILE A 1 82 ? -0.602 -0.275 12.858 1.00 95.06 82 ILE A O 1
ATOM 686 N N . LYS A 1 83 ? 1.100 -0.489 14.321 1.00 95.00 83 LYS A N 1
ATOM 687 C CA . LYS A 1 83 ? 0.602 -1.677 15.038 1.00 95.00 83 LYS A CA 1
ATOM 688 C C . LYS A 1 83 ? 0.396 -2.874 14.101 1.00 95.00 83 LYS A C 1
ATOM 690 O O . LYS A 1 83 ? -0.677 -3.471 14.065 1.00 95.00 83 LYS A O 1
ATOM 695 N N . LEU A 1 84 ? 1.409 -3.155 13.285 1.00 94.12 84 LEU A N 1
ATOM 696 C CA . LEU A 1 84 ? 1.499 -4.358 12.464 1.00 94.12 84 LEU A CA 1
ATOM 697 C C . LEU A 1 84 ? 2.259 -5.427 13.257 1.00 94.12 84 LEU A C 1
ATOM 699 O O . LEU A 1 84 ? 3.440 -5.241 13.558 1.00 94.12 84 LEU A O 1
ATOM 703 N N . GLU A 1 85 ? 1.585 -6.526 13.586 1.00 91.88 85 GLU A N 1
ATOM 704 C CA . GLU A 1 85 ? 2.110 -7.570 14.469 1.00 91.88 85 GLU A CA 1
ATOM 705 C C . GLU A 1 85 ? 2.570 -8.795 13.675 1.00 91.88 85 GLU A C 1
ATOM 707 O O . GLU A 1 85 ? 3.667 -9.305 13.912 1.00 91.88 85 GLU A O 1
ATOM 712 N N . ASN A 1 86 ? 1.776 -9.233 12.690 1.00 88.81 86 ASN A N 1
ATOM 713 C CA . ASN A 1 86 ? 2.070 -10.424 11.894 1.00 88.81 86 ASN A CA 1
ATOM 714 C C . ASN A 1 86 ? 2.094 -10.127 10.388 1.00 88.81 86 ASN A C 1
ATOM 716 O O . ASN A 1 86 ? 1.063 -10.082 9.719 1.00 88.81 86 ASN A O 1
ATOM 720 N N . PHE A 1 87 ? 3.298 -9.995 9.827 1.00 84.31 87 PHE A N 1
ATOM 721 C CA . PHE A 1 87 ? 3.504 -9.717 8.400 1.00 84.31 87 PHE A CA 1
ATOM 722 C C . PHE A 1 87 ? 2.872 -10.763 7.470 1.00 84.31 87 PHE A C 1
ATOM 724 O O . PHE A 1 87 ? 2.416 -10.408 6.387 1.00 84.31 87 PHE A O 1
ATOM 731 N N . ASN A 1 88 ? 2.819 -12.032 7.879 1.00 82.12 88 ASN A N 1
ATOM 732 C CA . ASN A 1 88 ? 2.337 -13.114 7.017 1.00 82.12 88 ASN A CA 1
ATOM 733 C C . ASN A 1 88 ? 0.807 -13.220 6.984 1.00 82.12 88 ASN A C 1
ATOM 735 O O . ASN A 1 88 ? 0.254 -13.833 6.075 1.00 82.12 88 ASN A O 1
ATOM 739 N N . GLU A 1 89 ? 0.122 -12.644 7.972 1.00 86.94 89 GLU A N 1
ATOM 740 C CA . GLU A 1 89 ? -1.331 -12.776 8.140 1.00 86.94 89 GLU A CA 1
ATOM 741 C C . GLU A 1 89 ? -2.068 -11.450 7.962 1.00 86.94 89 GLU A C 1
ATOM 743 O O . GLU A 1 89 ? -3.251 -11.430 7.626 1.00 86.94 89 GLU A O 1
ATOM 748 N N . GLU A 1 90 ? -1.383 -10.329 8.178 1.00 91.38 90 GLU A N 1
ATOM 749 C CA . GLU A 1 90 ? -2.006 -9.013 8.178 1.00 91.38 90 GLU A CA 1
ATOM 750 C C . GLU A 1 90 ? -1.724 -8.190 6.925 1.00 91.38 90 GLU A C 1
ATOM 752 O O . GLU A 1 90 ? -2.219 -7.067 6.858 1.00 91.38 90 GLU A O 1
ATOM 757 N N . ILE A 1 91 ? -0.975 -8.700 5.945 1.00 92.12 91 ILE A N 1
ATOM 758 C CA . ILE A 1 91 ? -0.601 -7.950 4.741 1.00 92.12 91 ILE A CA 1
ATOM 759 C C . ILE A 1 91 ? -1.205 -8.572 3.486 1.00 92.12 91 ILE A C 1
ATOM 761 O O . ILE A 1 91 ? -1.023 -9.753 3.199 1.00 92.12 91 ILE A O 1
ATOM 765 N N . LEU A 1 92 ? -1.815 -7.717 2.668 1.00 93.56 92 LEU A N 1
ATOM 766 C CA . LEU A 1 92 ? -2.047 -7.963 1.255 1.00 93.56 92 LEU A CA 1
ATOM 767 C C . LEU A 1 92 ? -1.177 -7.007 0.432 1.00 93.56 92 LEU A C 1
ATOM 769 O O . LEU A 1 92 ? -1.467 -5.812 0.335 1.00 93.56 92 LEU A O 1
ATOM 773 N N . ALA A 1 93 ? -0.105 -7.541 -0.154 1.00 92.62 93 ALA A N 1
ATOM 774 C CA . ALA A 1 93 ? 0.775 -6.798 -1.049 1.00 92.62 93 ALA A CA 1
ATOM 775 C C . ALA A 1 93 ? 0.244 -6.838 -2.491 1.00 92.62 93 ALA A C 1
ATOM 777 O O . ALA A 1 93 ? -0.072 -7.905 -3.015 1.00 92.62 93 ALA A O 1
ATOM 778 N N . ILE A 1 94 ? 0.177 -5.676 -3.136 1.00 94.19 94 ILE A N 1
ATOM 779 C CA . ILE A 1 94 ? -0.289 -5.483 -4.511 1.00 94.19 94 ILE A CA 1
ATOM 780 C C . ILE A 1 94 ? 0.877 -4.932 -5.333 1.00 94.19 94 ILE A C 1
ATOM 782 O O . ILE A 1 94 ? 1.489 -3.928 -4.963 1.00 94.19 94 ILE A O 1
ATOM 786 N N . TYR A 1 95 ? 1.195 -5.605 -6.434 1.00 92.38 95 TYR A N 1
ATOM 787 C CA . TYR A 1 95 ? 2.372 -5.345 -7.261 1.00 92.38 95 TYR A CA 1
ATOM 788 C C . TYR A 1 95 ? 2.152 -5.870 -8.688 1.00 92.38 95 TYR A C 1
ATOM 790 O O . TYR A 1 95 ? 1.190 -6.599 -8.938 1.00 92.38 95 TYR A O 1
ATOM 798 N N . ASP A 1 96 ? 3.019 -5.492 -9.625 1.00 91.06 96 ASP A N 1
ATOM 799 C CA . ASP A 1 96 ? 2.987 -5.971 -11.006 1.00 91.06 96 ASP A CA 1
ATOM 800 C C . ASP A 1 96 ? 3.677 -7.331 -11.176 1.00 91.06 96 ASP A C 1
ATOM 802 O O . ASP A 1 96 ? 4.714 -7.611 -10.583 1.00 91.06 96 ASP A O 1
ATOM 806 N N . ASP A 1 97 ? 3.131 -8.183 -12.040 1.00 89.88 97 ASP A N 1
ATOM 807 C CA . ASP A 1 97 ? 3.730 -9.477 -12.368 1.00 89.88 97 ASP A CA 1
ATOM 808 C C . ASP A 1 97 ? 3.924 -9.567 -13.884 1.00 89.88 97 ASP A C 1
ATOM 810 O O . ASP A 1 97 ? 2.961 -9.688 -14.638 1.00 89.88 97 ASP A O 1
ATOM 814 N N . ILE A 1 98 ? 5.185 -9.524 -14.325 1.00 88.50 98 ILE A N 1
ATOM 815 C CA . ILE A 1 98 ? 5.569 -9.594 -15.745 1.00 88.50 98 ILE A CA 1
ATOM 816 C C . ILE A 1 98 ? 5.152 -10.912 -16.416 1.00 88.50 98 ILE A C 1
ATOM 818 O O . ILE A 1 98 ? 5.143 -11.009 -17.639 1.00 88.50 98 ILE A O 1
ATOM 822 N N . THR A 1 99 ? 4.822 -11.942 -15.630 1.00 88.31 99 THR A N 1
ATOM 823 C CA . THR A 1 99 ? 4.367 -13.241 -16.146 1.00 88.31 99 THR A CA 1
ATOM 824 C C . THR A 1 99 ? 2.866 -13.285 -16.434 1.00 88.31 99 THR A C 1
ATOM 826 O O . THR A 1 99 ? 2.377 -14.296 -16.940 1.00 88.31 99 THR A O 1
ATOM 829 N N . LEU A 1 100 ? 2.121 -12.231 -16.089 1.00 89.75 100 LEU A N 1
ATOM 830 C CA . LEU A 1 100 ? 0.688 -12.126 -16.337 1.00 89.75 100 LEU A CA 1
ATOM 831 C C . LEU A 1 100 ? 0.411 -11.214 -17.531 1.00 89.75 100 LEU A C 1
ATOM 833 O O . LEU A 1 100 ? 0.975 -10.127 -17.647 1.00 89.75 100 LEU A O 1
ATOM 837 N N . ASP A 1 101 ? -0.520 -11.637 -18.383 1.00 92.88 101 ASP A N 1
ATOM 838 C CA . ASP A 1 101 ? -1.039 -10.773 -19.437 1.00 92.88 101 ASP A CA 1
ATOM 839 C C . ASP A 1 101 ? -1.848 -9.612 -18.844 1.00 92.88 101 ASP A C 1
ATOM 841 O O . ASP A 1 101 ? -2.448 -9.704 -17.767 1.00 92.88 101 ASP A O 1
ATOM 845 N N . THR A 1 102 ? -1.905 -8.504 -19.584 1.00 92.00 102 THR A N 1
ATOM 846 C CA . THR A 1 102 ? -2.684 -7.327 -19.179 1.00 92.00 102 THR A CA 1
ATOM 847 C C . THR A 1 102 ? -4.157 -7.692 -18.981 1.00 92.00 102 THR A C 1
ATOM 849 O O . THR A 1 102 ? -4.768 -8.345 -19.822 1.00 92.00 102 THR A O 1
ATOM 852 N N . GLY A 1 103 ? -4.738 -7.240 -17.866 1.00 92.00 103 GLY A N 1
ATOM 853 C CA . GLY A 1 103 ? -6.124 -7.535 -17.488 1.00 92.00 103 GLY A CA 1
ATOM 854 C C . GLY A 1 103 ? -6.289 -8.800 -16.641 1.00 92.00 103 GLY A C 1
ATOM 855 O O . GLY A 1 103 ? -7.374 -9.034 -16.111 1.00 92.00 103 GLY A O 1
ATOM 856 N N . ILE A 1 104 ? -5.226 -9.585 -16.450 1.00 94.19 104 ILE A N 1
ATOM 857 C CA . ILE A 1 104 ? -5.236 -10.746 -15.561 1.00 94.19 104 ILE A CA 1
ATOM 858 C C . ILE A 1 104 ? -4.689 -10.342 -14.193 1.00 94.19 1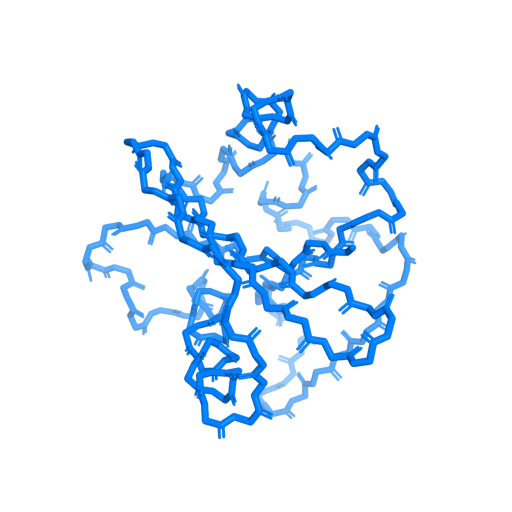04 ILE A C 1
ATOM 860 O O . ILE A 1 104 ? -3.575 -9.838 -14.076 1.00 94.19 104 ILE A O 1
ATOM 864 N N . PHE A 1 105 ? -5.447 -10.634 -13.137 1.00 93.06 105 PHE A N 1
ATOM 865 C CA . PHE A 1 105 ? -4.955 -10.591 -11.763 1.00 93.06 105 PHE A CA 1
ATOM 866 C C . PHE A 1 105 ? -5.071 -11.974 -11.132 1.00 93.06 105 PHE A C 1
ATOM 868 O O . PHE A 1 105 ? -5.917 -12.789 -11.506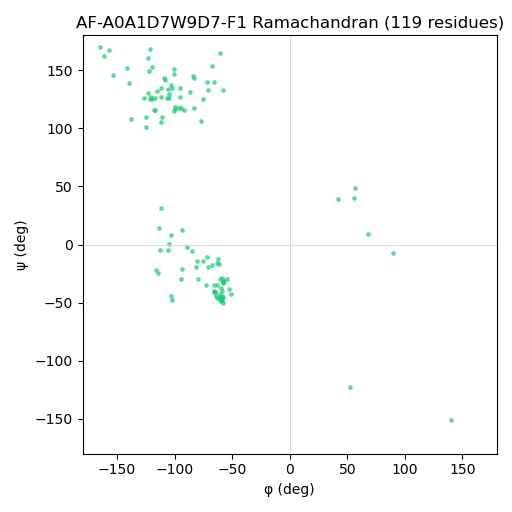 1.00 93.06 105 PHE A O 1
ATOM 875 N N . LYS A 1 106 ? -4.205 -12.252 -10.162 1.00 91.75 106 LYS A N 1
ATOM 876 C CA . LYS A 1 106 ? -4.242 -13.494 -9.395 1.00 91.75 106 LYS A CA 1
ATOM 877 C C . LYS A 1 106 ? -3.954 -13.195 -7.932 1.00 91.75 106 LYS A C 1
ATOM 879 O O . LYS A 1 106 ? -3.071 -12.400 -7.624 1.00 91.75 106 LYS A O 1
ATOM 884 N N . LEU A 1 107 ? -4.689 -13.860 -7.048 1.00 90.50 107 LEU A N 1
ATOM 885 C CA . LEU A 1 107 ? -4.464 -13.824 -5.609 1.00 90.50 107 LEU A CA 1
ATOM 886 C C . LEU A 1 107 ? -3.764 -15.113 -5.186 1.00 90.50 107 LEU A C 1
ATOM 888 O O . LEU A 1 107 ? -4.163 -16.203 -5.595 1.00 90.50 107 LEU A O 1
ATOM 892 N N . PHE A 1 108 ? -2.738 -14.987 -4.355 1.00 86.31 108 PHE A N 1
ATOM 893 C CA . PHE A 1 108 ? -2.002 -16.122 -3.819 1.00 86.31 108 PHE A CA 1
ATOM 894 C C . PHE A 1 108 ? -1.632 -15.865 -2.365 1.00 86.31 108 PHE A C 1
ATOM 896 O O . PHE A 1 108 ? -1.412 -14.723 -1.971 1.00 86.31 108 PHE A O 1
ATOM 903 N N . ILE A 1 109 ? -1.507 -16.943 -1.598 1.00 82.88 109 ILE A N 1
ATOM 904 C CA . ILE A 1 109 ? -0.989 -16.923 -0.231 1.00 82.88 109 ILE A CA 1
ATOM 905 C C . ILE A 1 109 ? 0.429 -17.496 -0.290 1.00 82.88 109 ILE A C 1
ATOM 907 O O . ILE A 1 109 ? 0.630 -18.559 -0.876 1.00 82.88 109 ILE A O 1
ATOM 911 N N . ASN A 1 110 ? 1.409 -16.795 0.287 1.00 70.12 110 ASN A N 1
ATOM 912 C CA . ASN A 1 110 ? 2.804 -17.248 0.394 1.00 70.12 110 ASN A CA 1
ATOM 913 C C . ASN A 1 110 ? 3.474 -17.626 -0.948 1.00 70.12 110 ASN A C 1
ATOM 915 O O . ASN A 1 110 ? 4.210 -18.609 -1.035 1.00 70.12 110 ASN A O 1
ATOM 919 N N . LYS A 1 111 ? 3.228 -16.854 -2.016 1.00 66.88 111 LYS A N 1
ATOM 920 C CA . LYS A 1 111 ? 3.902 -17.044 -3.314 1.00 66.88 111 LYS A CA 1
ATOM 921 C C . LYS A 1 111 ? 5.372 -16.610 -3.221 1.00 66.88 111 LYS A C 1
ATOM 923 O O . LYS A 1 111 ? 5.681 -15.588 -2.617 1.00 66.88 111 LYS A O 1
ATOM 928 N N . GLY A 1 112 ? 6.268 -17.371 -3.854 1.00 61.84 112 GLY A N 1
ATOM 929 C CA . GLY A 1 112 ? 7.675 -16.990 -4.011 1.00 61.84 112 GLY A CA 1
ATOM 930 C C . GLY A 1 112 ? 7.859 -15.676 -4.787 1.00 61.84 112 GLY A C 1
ATOM 931 O O . GLY A 1 112 ? 6.952 -15.196 -5.461 1.00 61.84 112 GLY A O 1
ATOM 932 N N . THR A 1 113 ? 9.056 -15.094 -4.705 1.00 62.00 113 THR A N 1
ATOM 933 C CA . THR A 1 113 ? 9.332 -13.708 -5.132 1.00 62.00 113 THR A CA 1
ATOM 934 C C . THR A 1 113 ? 9.303 -13.480 -6.646 1.00 62.00 113 THR A C 1
ATOM 936 O O . THR A 1 113 ? 9.193 -12.333 -7.063 1.00 62.00 113 THR A O 1
ATOM 939 N N . ASN A 1 114 ? 9.438 -14.528 -7.473 1.00 58.28 114 ASN A N 1
ATOM 940 C CA . ASN A 1 114 ? 9.488 -14.463 -8.945 1.00 58.28 114 ASN A CA 1
ATOM 941 C C . ASN A 1 114 ? 10.342 -13.300 -9.507 1.00 58.28 114 ASN A C 1
ATOM 943 O O . ASN A 1 114 ? 9.985 -12.689 -10.507 1.00 58.28 114 ASN A O 1
ATOM 947 N N . GLN A 1 115 ? 11.485 -13.002 -8.874 1.00 61.34 115 GLN A N 1
ATOM 948 C CA . GLN A 1 115 ? 12.396 -11.892 -9.223 1.00 61.34 115 GLN A CA 1
ATOM 949 C C . GLN A 1 115 ? 11.848 -10.465 -8.985 1.00 61.34 115 GLN A C 1
ATOM 951 O O . GLN A 1 115 ? 12.520 -9.493 -9.324 1.00 61.34 115 GLN A O 1
ATOM 956 N N . HIS A 1 116 ? 10.693 -10.301 -8.331 1.00 66.06 116 HIS A N 1
ATOM 957 C CA . HIS A 1 116 ? 10.191 -8.992 -7.913 1.00 66.06 116 HIS A CA 1
ATOM 958 C C . HIS A 1 116 ? 10.939 -8.496 -6.662 1.00 66.06 116 HIS A C 1
ATOM 960 O O . HIS A 1 116 ? 10.718 -8.967 -5.541 1.00 66.06 116 HIS A O 1
ATOM 966 N N . ASN A 1 117 ? 11.827 -7.513 -6.843 1.00 70.00 117 ASN A N 1
ATOM 967 C CA . ASN A 1 117 ? 12.713 -7.011 -5.781 1.00 70.00 117 ASN A CA 1
ATOM 968 C C . ASN A 1 117 ? 11.964 -6.480 -4.551 1.00 70.00 117 ASN A C 1
ATOM 970 O O . ASN A 1 117 ? 12.459 -6.628 -3.440 1.00 70.00 117 ASN A O 1
ATOM 974 N N . GLY A 1 118 ? 10.767 -5.915 -4.729 1.00 60.94 118 GLY A N 1
ATOM 975 C CA . GLY A 1 118 ? 9.960 -5.432 -3.604 1.00 60.94 118 GLY A CA 1
ATOM 976 C C . GLY A 1 118 ? 9.263 -6.522 -2.781 1.00 60.94 118 GLY A C 1
ATOM 977 O O . GLY A 1 118 ? 8.803 -6.224 -1.692 1.00 60.94 118 GLY A O 1
ATOM 978 N N . ILE A 1 119 ? 9.176 -7.766 -3.275 1.00 67.00 119 ILE A N 1
ATOM 979 C CA . ILE A 1 119 ? 8.671 -8.918 -2.490 1.00 67.00 119 ILE A CA 1
ATOM 980 C C . ILE A 1 119 ? 9.829 -9.662 -1.839 1.00 67.00 119 ILE A C 1
ATOM 982 O O . ILE A 1 119 ? 9.677 -10.284 -0.795 1.00 67.00 119 ILE A O 1
ATOM 986 N N . LYS A 1 120 ? 10.996 -9.631 -2.487 1.00 70.88 120 LYS A N 1
ATOM 987 C CA . LYS A 1 120 ? 12.212 -10.257 -1.976 1.00 70.88 120 LYS A CA 1
ATOM 988 C C . LYS A 1 120 ? 12.723 -9.605 -0.687 1.00 70.88 120 LYS A C 1
ATOM 990 O O . LYS A 1 120 ? 13.313 -10.313 0.124 1.00 70.88 120 LYS A O 1
ATOM 995 N N . ASN A 1 121 ? 12.553 -8.291 -0.558 1.00 59.28 121 ASN A N 1
ATOM 996 C CA . ASN A 1 121 ? 13.128 -7.455 0.499 1.00 59.28 121 ASN A CA 1
ATOM 997 C C . ASN A 1 121 ? 12.085 -7.035 1.524 1.00 59.28 121 ASN A C 1
ATOM 999 O O . ASN A 1 121 ? 12.469 -6.884 2.702 1.00 59.28 121 ASN A O 1
#

Sequence (121 aa):
MFFIGLCNNEAKYDNTPHNIGKIFLIYLKQFCDEKLIHEETTIDQKYTLYIYSYSNLKIKILLLNGYINHSGVNLYTIKDKIKLENFNEEILAIYDDITLDTGIFKLFINKGTNQHNGIKN

Nearest PDB structures (foldseek):
  1ryb-assembly1_A  TM=8.360E-01  e=2.916E-06  Zea mays
  7y52-assembly2_B  TM=8.175E-01  e=3.111E-06  Enterococcus faecium
  8iu6-assembly2_B  TM=8.514E-01  e=1.213E-05  Enterococcus faecium
  1ryn-assembly1_A  TM=8.024E-01  e=2.097E-04  Zea mays
  4fhy-assembly1_A  TM=3.417E-01  e=6.460E-01  Schizosaccharomyces pombe 972h-